Protein AF-A0AAE5H041-F1 (afdb_monomer)
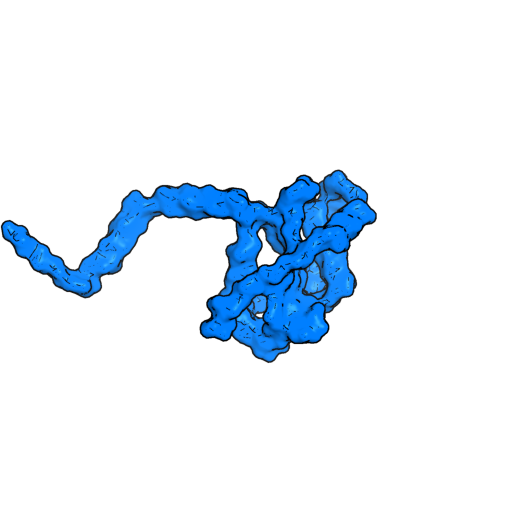
Radius of gyration: 20.75 Å; Cα contacts (8 Å, |Δi|>4): 213; chains: 1; bounding box: 54×37×62 Å

Sequence (161 aa):
MEQTINKTSNMEEYRRAYYSCNKITMLENAQRWREANSGKYIYFIVNEDGASIYTGSYLDRPIVERISFHLHGHSNLHMDAMELQEKYQMSTVLFKNFKEYGLNKQDIHFLENYYKTEFVNVLGNNKVRFNEDELSMTKEELIQLAESVPYEEFDIDKYLA

pLDDT: mean 91.03, std 11.74, range [36.12, 98.44]

Foldseek 3Di:
DDDDDDPPVVPVVVVVVVCVVCVVVVVVVVVVVFQVQFFKKWKFQAAPVRAGQDIDIDGSGHPCVVVCCQQCLVDPVNDHVVRCCVPPRGDFMKMFTCRVVPWDPQLSLLLSLVVCVVRVHNPDSDRDDHDQVPGPDDSVVSVVVSVPTDMDTDPCVVSVD

Structure (mmCIF, N/CA/C/O backbone):
data_AF-A0AAE5H041-F1
#
_entry.id   AF-A0AAE5H041-F1
#
loop_
_atom_site.group_PDB
_atom_site.id
_atom_site.type_symbol
_atom_site.label_atom_id
_atom_site.label_alt_id
_atom_site.label_comp_id
_atom_site.label_asym_id
_atom_site.label_entity_id
_atom_site.label_seq_id
_atom_site.pdbx_PDB_ins_code
_atom_site.Cartn_x
_atom_site.Cartn_y
_atom_site.Cartn_z
_atom_site.occupancy
_atom_site.B_iso_or_equiv
_atom_site.auth_seq_id
_atom_site.auth_comp_id
_atom_site.auth_asym_id
_atom_site.auth_atom_id
_atom_site.pdbx_PDB_model_num
ATOM 1 N N . MET A 1 1 ? 34.558 -1.280 -46.783 1.00 36.12 1 MET A N 1
ATOM 2 C CA . MET A 1 1 ? 35.441 -1.747 -45.697 1.00 36.12 1 MET A CA 1
ATOM 3 C C . MET A 1 1 ? 34.535 -2.064 -44.521 1.00 36.12 1 MET A C 1
ATOM 5 O O . MET A 1 1 ? 34.143 -1.162 -43.794 1.00 36.12 1 MET A O 1
ATOM 9 N N . GLU A 1 2 ? 34.063 -3.307 -44.452 1.00 45.09 2 GLU A N 1
ATOM 10 C CA . GLU A 1 2 ? 33.213 -3.779 -43.358 1.00 45.09 2 GLU A CA 1
ATOM 11 C C . GLU A 1 2 ? 34.073 -3.875 -42.100 1.00 45.09 2 GLU A C 1
ATOM 13 O O . GLU A 1 2 ? 35.075 -4.589 -42.076 1.00 45.09 2 GLU A O 1
ATOM 18 N N . GLN A 1 3 ? 33.733 -3.091 -41.080 1.00 44.72 3 GLN A N 1
ATOM 19 C CA . GLN A 1 3 ? 34.384 -3.192 -39.784 1.00 44.72 3 GLN A CA 1
ATOM 20 C C . GLN A 1 3 ? 33.731 -4.330 -39.005 1.00 44.72 3 GLN A C 1
ATOM 22 O O . GLN A 1 3 ? 32.585 -4.240 -38.569 1.00 44.72 3 GLN A O 1
ATOM 27 N N . THR A 1 4 ? 34.483 -5.413 -38.848 1.00 49.53 4 THR A N 1
ATOM 28 C CA . THR A 1 4 ? 34.162 -6.534 -37.971 1.00 49.53 4 THR A CA 1
ATOM 29 C C . THR A 1 4 ? 34.151 -6.037 -36.526 1.00 49.53 4 THR A C 1
ATOM 31 O O . THR A 1 4 ? 35.207 -5.812 -35.934 1.00 49.53 4 THR A O 1
ATOM 34 N N . ILE A 1 5 ? 32.964 -5.826 -35.952 1.00 52.88 5 ILE A N 1
ATOM 35 C CA . ILE A 1 5 ? 32.850 -5.369 -34.565 1.00 52.88 5 ILE A CA 1
ATOM 36 C C . ILE A 1 5 ? 33.103 -6.546 -33.617 1.00 52.88 5 ILE A C 1
ATOM 38 O O . ILE A 1 5 ? 32.379 -7.546 -33.618 1.00 52.88 5 ILE A O 1
ATOM 42 N N . ASN A 1 6 ? 34.147 -6.399 -32.802 1.00 49.12 6 ASN A N 1
ATOM 43 C CA . ASN A 1 6 ? 34.550 -7.324 -31.749 1.00 49.12 6 ASN A CA 1
ATOM 44 C C . ASN A 1 6 ? 33.411 -7.493 -30.722 1.00 49.12 6 ASN A C 1
ATOM 46 O O . ASN A 1 6 ? 32.887 -6.524 -30.174 1.00 49.12 6 ASN A O 1
ATOM 50 N N . LYS A 1 7 ? 32.982 -8.738 -30.495 1.00 49.56 7 LYS A N 1
ATOM 51 C CA . LYS A 1 7 ? 31.636 -9.075 -29.991 1.00 49.56 7 LYS A CA 1
ATOM 52 C C . LYS A 1 7 ? 31.410 -8.946 -28.478 1.00 49.56 7 LYS A C 1
ATOM 54 O O . LYS A 1 7 ? 30.328 -9.284 -28.013 1.00 49.56 7 LYS A O 1
ATOM 59 N N . THR A 1 8 ? 32.373 -8.450 -27.708 1.00 52.22 8 THR A N 1
ATOM 60 C CA . THR A 1 8 ? 32.258 -8.350 -26.239 1.00 52.22 8 THR A CA 1
ATOM 61 C C . THR A 1 8 ? 32.261 -6.918 -25.701 1.00 52.22 8 THR A C 1
ATOM 63 O O . THR A 1 8 ? 31.676 -6.693 -24.649 1.00 52.22 8 THR A O 1
ATOM 66 N N . SER A 1 9 ? 32.784 -5.930 -26.436 1.00 54.97 9 SER A N 1
ATOM 67 C CA . SER A 1 9 ? 32.707 -4.501 -26.066 1.00 54.97 9 SER A CA 1
ATOM 68 C C . SER A 1 9 ? 31.462 -3.780 -26.612 1.00 54.97 9 SER A C 1
ATOM 70 O O . SER A 1 9 ? 31.148 -2.676 -26.187 1.00 54.97 9 SER A O 1
ATOM 72 N N . ASN A 1 10 ? 30.712 -4.408 -27.523 1.00 67.75 10 ASN A N 1
ATOM 73 C CA . ASN A 1 10 ? 29.640 -3.749 -28.280 1.00 67.75 10 ASN A CA 1
ATOM 74 C C . ASN A 1 10 ? 28.271 -3.738 -27.565 1.00 67.75 10 ASN A C 1
ATOM 76 O O . ASN A 1 10 ? 27.440 -2.876 -27.822 1.00 67.75 10 ASN A O 1
ATOM 80 N N . MET A 1 11 ? 28.001 -4.670 -26.643 1.00 74.19 11 MET A N 1
ATOM 81 C CA . MET A 1 11 ? 26.668 -4.765 -26.020 1.00 74.19 11 MET A CA 1
ATOM 82 C C . MET A 1 11 ? 26.428 -3.717 -24.933 1.00 74.19 11 MET A C 1
ATOM 84 O O . MET A 1 11 ? 25.318 -3.201 -24.822 1.00 74.19 11 MET A O 1
ATOM 88 N N . GLU A 1 12 ? 27.436 -3.386 -24.127 1.00 78.44 12 GLU A N 1
ATOM 89 C CA . GLU A 1 12 ? 27.298 -2.336 -23.113 1.00 78.44 12 GLU A CA 1
ATOM 90 C C . GLU A 1 12 ? 27.213 -0.946 -23.742 1.00 78.44 12 GLU A C 1
ATOM 92 O O . GLU A 1 12 ? 26.359 -0.152 -23.349 1.00 78.44 12 GLU A O 1
ATOM 97 N N . GLU A 1 13 ? 28.041 -0.666 -24.752 1.00 81.62 13 GLU A N 1
ATOM 98 C CA . GLU A 1 13 ? 27.987 0.581 -25.519 1.00 81.62 13 GLU A CA 1
ATOM 99 C C . GLU A 1 13 ? 26.650 0.724 -26.247 1.00 81.62 13 GLU A C 1
ATOM 101 O O . GLU A 1 13 ? 25.998 1.762 -26.127 1.00 81.62 13 GLU A O 1
ATOM 106 N N . TYR A 1 14 ? 26.177 -0.345 -26.896 1.00 80.50 14 TYR A N 1
ATOM 107 C CA . TYR A 1 14 ? 24.848 -0.387 -27.497 1.00 80.50 14 TYR A CA 1
ATOM 108 C C . TYR A 1 14 ? 23.744 -0.122 -26.466 1.00 80.50 14 TYR A C 1
ATOM 110 O O . TYR A 1 14 ? 22.884 0.721 -26.704 1.00 80.50 14 TYR A O 1
ATOM 118 N N . ARG A 1 15 ? 23.772 -0.778 -25.295 1.00 84.12 15 ARG A N 1
ATOM 119 C CA . ARG A 1 15 ? 22.785 -0.554 -24.221 1.00 84.12 15 ARG A CA 1
ATOM 120 C C . ARG A 1 15 ? 22.808 0.888 -23.716 1.00 84.12 15 ARG A C 1
ATOM 122 O O . ARG A 1 15 ? 21.747 1.479 -23.530 1.00 84.12 15 ARG A O 1
ATOM 129 N N . ARG A 1 16 ? 23.995 1.469 -23.513 1.00 84.56 16 ARG A N 1
ATOM 130 C CA . ARG A 1 16 ? 24.157 2.866 -23.072 1.00 84.56 16 ARG A CA 1
ATOM 131 C C . ARG A 1 16 ? 23.654 3.856 -24.118 1.00 84.56 16 ARG A C 1
ATOM 133 O O . ARG A 1 16 ? 22.952 4.802 -23.755 1.00 84.56 16 ARG A O 1
ATOM 140 N N . ALA A 1 17 ? 23.975 3.636 -25.391 1.00 86.31 17 ALA A N 1
ATOM 141 C CA . ALA A 1 17 ? 23.501 4.457 -26.500 1.00 86.31 17 ALA A CA 1
ATOM 142 C C . ALA A 1 17 ? 21.980 4.339 -26.653 1.00 86.31 17 ALA A C 1
ATOM 144 O O . ALA A 1 17 ? 21.283 5.350 -26.679 1.00 86.31 17 ALA A O 1
ATOM 145 N N . TYR A 1 18 ? 21.453 3.113 -26.636 1.00 86.38 18 TYR A N 1
ATOM 146 C CA . TYR A 1 18 ? 20.020 2.838 -26.679 1.00 86.38 18 TYR A CA 1
ATOM 147 C C . TYR A 1 18 ? 19.281 3.534 -25.535 1.00 86.38 18 TYR A C 1
ATOM 149 O O . TYR A 1 18 ? 18.305 4.241 -25.781 1.00 86.38 18 TYR A O 1
ATOM 157 N N . TYR A 1 19 ? 1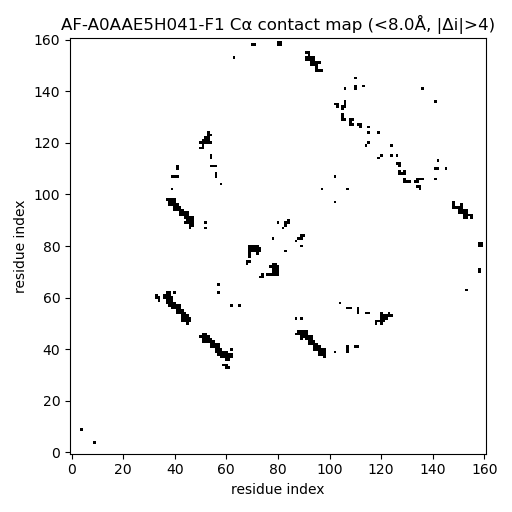9.759 3.396 -24.294 1.00 86.19 19 TYR A N 1
ATOM 158 C CA . TYR A 1 19 ? 19.149 4.065 -23.147 1.00 86.19 19 TYR A CA 1
ATOM 159 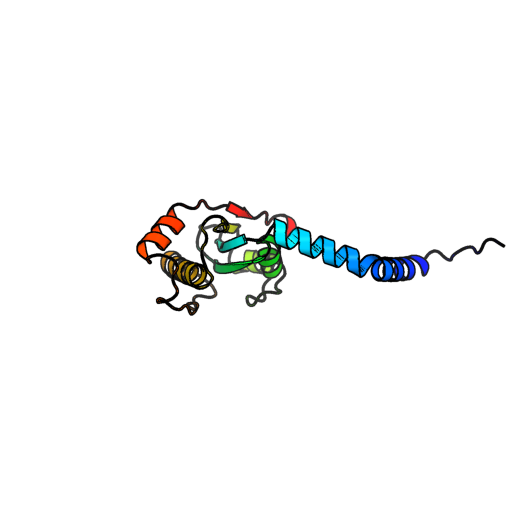C C . TYR A 1 19 ? 19.204 5.586 -23.296 1.00 86.19 19 TYR A C 1
ATOM 161 O O . TYR A 1 19 ? 18.195 6.251 -23.104 1.00 86.19 19 TYR A O 1
ATOM 169 N N . SER A 1 20 ? 20.347 6.145 -23.698 1.00 87.00 20 SER A N 1
ATOM 170 C CA . SER A 1 20 ? 20.499 7.592 -23.896 1.00 87.0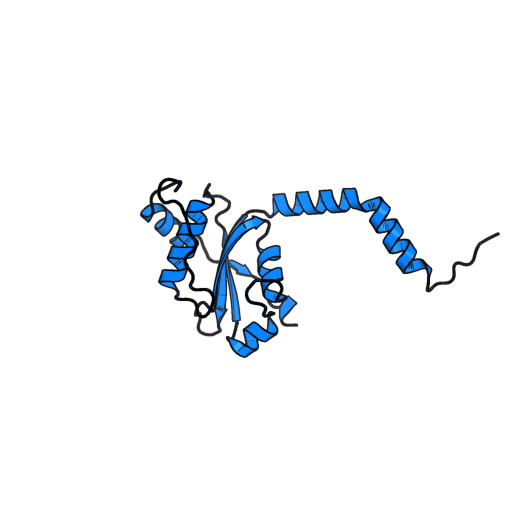0 20 SER A CA 1
ATOM 171 C C . SER A 1 20 ? 19.533 8.140 -24.949 1.00 87.00 20 SER A C 1
ATOM 173 O O . SER A 1 20 ? 18.905 9.171 -24.715 1.00 87.00 20 SER A O 1
ATOM 175 N N . CYS A 1 21 ? 19.358 7.433 -26.069 1.00 90.38 21 CYS A N 1
ATOM 176 C CA . CYS A 1 21 ? 18.456 7.837 -27.148 1.00 90.38 21 CYS A CA 1
ATOM 177 C C . CYS A 1 21 ? 16.970 7.671 -26.800 1.00 90.38 21 CYS A C 1
ATOM 179 O O . CYS A 1 21 ? 16.147 8.418 -27.318 1.00 90.38 21 CYS A O 1
ATOM 181 N N . ASN A 1 22 ? 16.617 6.722 -25.926 1.00 90.88 22 ASN A N 1
ATOM 182 C CA . ASN A 1 22 ? 15.220 6.389 -25.612 1.00 90.88 22 ASN A CA 1
ATOM 183 C C . ASN A 1 22 ? 14.775 6.829 -24.209 1.00 90.88 22 ASN A C 1
ATOM 185 O O . ASN A 1 22 ? 13.618 6.626 -23.841 1.00 90.88 22 ASN A O 1
ATOM 189 N N . LYS A 1 23 ? 15.663 7.445 -23.416 1.00 92.06 23 LYS A N 1
ATOM 190 C CA . LYS A 1 23 ? 15.425 7.796 -22.007 1.00 92.06 23 LYS A CA 1
ATOM 191 C C . LYS A 1 23 ? 14.116 8.554 -21.797 1.00 92.06 23 LYS A C 1
ATOM 193 O O . LYS A 1 23 ? 13.370 8.221 -20.883 1.00 92.06 23 LYS A O 1
ATOM 198 N N . ILE A 1 24 ? 13.837 9.562 -22.625 1.00 93.69 24 ILE A N 1
ATOM 199 C CA . ILE A 1 24 ? 12.630 10.396 -22.502 1.00 93.69 24 ILE A CA 1
ATOM 200 C C . ILE A 1 24 ? 11.377 9.538 -22.688 1.00 93.69 24 ILE A C 1
ATOM 202 O O . ILE A 1 24 ? 10.538 9.487 -21.796 1.00 93.69 24 ILE A O 1
ATOM 206 N N . THR A 1 25 ? 11.300 8.780 -23.782 1.00 93.06 25 THR A N 1
ATOM 207 C CA . THR A 1 25 ? 10.173 7.882 -24.063 1.00 93.06 25 THR A CA 1
ATOM 208 C C . THR A 1 25 ? 9.993 6.824 -22.974 1.00 93.06 25 THR A C 1
ATOM 210 O O . THR A 1 25 ? 8.869 6.522 -22.581 1.00 93.06 25 THR A O 1
ATOM 213 N N . MET A 1 26 ? 11.086 6.277 -22.434 1.00 91.69 26 MET A N 1
ATOM 214 C CA . MET A 1 26 ? 11.023 5.337 -21.311 1.00 91.69 26 MET A CA 1
ATOM 215 C C . MET A 1 26 ? 10.431 5.988 -20.054 1.00 91.69 26 MET A C 1
ATOM 217 O O . MET A 1 26 ? 9.594 5.378 -19.390 1.00 91.69 26 MET A O 1
ATOM 221 N N . LEU A 1 27 ? 10.829 7.224 -19.738 1.00 93.50 27 LEU A N 1
ATOM 222 C CA . LEU A 1 27 ? 10.291 7.974 -18.601 1.00 93.50 27 LEU A CA 1
ATOM 223 C C . LEU A 1 27 ? 8.809 8.320 -18.788 1.00 93.50 27 LEU A C 1
ATOM 225 O O . LEU A 1 27 ? 8.034 8.171 -17.845 1.00 93.50 27 LEU A O 1
ATOM 229 N N . GLU A 1 28 ? 8.404 8.730 -19.990 1.00 95.19 28 GLU A N 1
ATOM 230 C CA . GLU A 1 28 ? 7.004 9.011 -20.330 1.00 95.19 28 GLU A CA 1
ATOM 231 C C . GLU A 1 28 ? 6.134 7.758 -20.224 1.00 95.19 28 GLU A C 1
ATOM 233 O O . GLU A 1 28 ? 5.062 7.793 -19.621 1.00 95.19 28 GLU A O 1
ATOM 238 N N . ASN A 1 29 ? 6.608 6.626 -20.748 1.00 93.62 29 ASN A N 1
ATOM 239 C CA . ASN A 1 29 ? 5.901 5.352 -20.641 1.00 93.62 29 ASN A CA 1
ATOM 240 C C . ASN A 1 29 ? 5.779 4.898 -19.184 1.00 93.62 29 ASN A C 1
ATOM 242 O O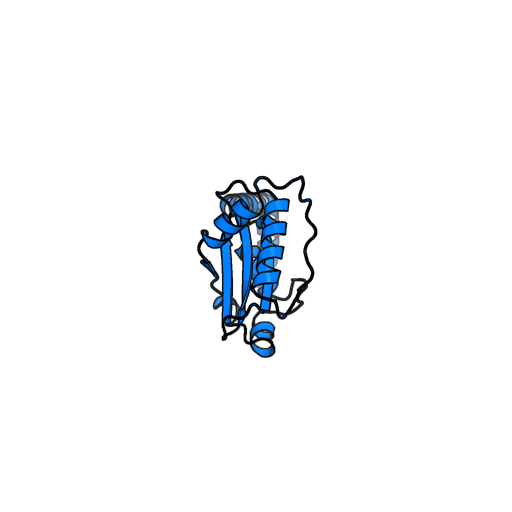 . ASN A 1 29 ? 4.700 4.483 -18.762 1.00 93.62 29 ASN A O 1
ATOM 246 N N . ALA A 1 30 ? 6.852 5.028 -18.398 1.00 91.50 30 ALA A N 1
ATOM 247 C CA . ALA A 1 30 ? 6.814 4.738 -16.969 1.00 91.50 30 ALA A CA 1
ATOM 248 C C . ALA A 1 30 ? 5.812 5.643 -16.237 1.00 91.50 30 ALA A C 1
ATOM 250 O O . ALA A 1 30 ? 5.087 5.183 -15.358 1.00 91.50 30 ALA A O 1
ATOM 251 N N . GLN A 1 31 ? 5.736 6.923 -16.610 1.00 93.81 31 GLN A N 1
ATOM 252 C CA . GLN A 1 31 ? 4.781 7.856 -16.026 1.00 93.81 31 GLN A CA 1
ATOM 253 C C . GLN A 1 31 ? 3.333 7.484 -16.364 1.00 93.81 31 GLN A C 1
ATOM 255 O O . GLN A 1 31 ? 2.528 7.351 -15.446 1.00 93.81 31 GLN A O 1
ATOM 260 N N . ARG A 1 32 ? 3.024 7.218 -17.639 1.00 95.12 32 ARG A N 1
ATOM 261 C CA . ARG A 1 32 ? 1.689 6.772 -18.075 1.00 95.12 32 ARG A CA 1
ATOM 262 C C . ARG A 1 32 ? 1.256 5.492 -17.372 1.00 95.12 32 ARG A C 1
ATOM 264 O O . ARG A 1 32 ? 0.117 5.380 -16.932 1.00 95.12 32 ARG A O 1
ATOM 271 N N . TRP A 1 33 ? 2.173 4.534 -17.242 1.00 94.62 33 TRP A N 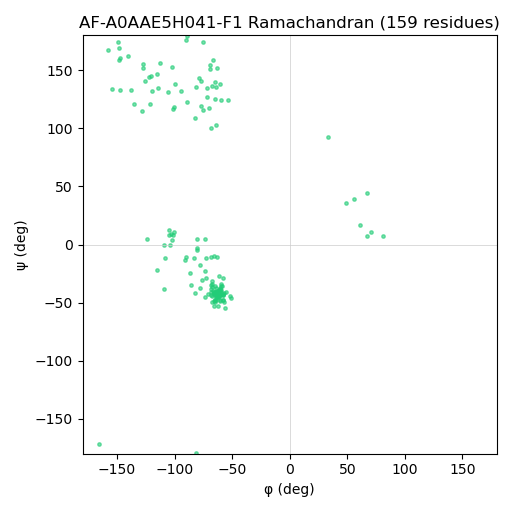1
ATOM 272 C CA . TRP A 1 33 ? 1.895 3.294 -16.529 1.00 94.62 33 TRP A CA 1
ATOM 273 C C . TRP A 1 33 ? 1.592 3.555 -15.048 1.00 94.62 33 TRP A C 1
ATOM 275 O O . TRP A 1 33 ? 0.606 3.029 -14.533 1.00 94.62 33 TRP A O 1
ATOM 285 N N . ARG A 1 34 ? 2.366 4.414 -14.370 1.00 92.75 34 ARG A N 1
ATOM 286 C CA . ARG A 1 34 ? 2.095 4.781 -12.970 1.00 92.75 34 ARG A CA 1
ATOM 287 C C . ARG A 1 34 ? 0.766 5.498 -12.792 1.00 92.75 34 ARG A C 1
ATOM 289 O O . ARG A 1 34 ? 0.074 5.216 -11.825 1.00 92.75 34 ARG A O 1
ATOM 296 N N . GLU A 1 35 ? 0.404 6.399 -13.698 1.00 92.06 35 GLU A N 1
ATOM 297 C CA . GLU A 1 35 ? -0.876 7.113 -13.653 1.00 92.06 35 GLU A CA 1
ATOM 298 C C . GLU A 1 35 ? -2.051 6.146 -13.829 1.00 92.06 35 GLU A C 1
ATOM 300 O O . GLU A 1 35 ? -2.972 6.139 -13.009 1.00 92.06 35 GLU A O 1
ATOM 305 N N . ALA A 1 36 ? -1.973 5.261 -14.828 1.00 92.62 36 ALA A N 1
ATOM 306 C CA . ALA A 1 36 ? -2.999 4.256 -15.094 1.00 92.62 36 ALA A CA 1
ATOM 307 C C . ALA A 1 36 ? -3.199 3.287 -13.914 1.00 92.62 36 ALA A C 1
ATOM 309 O O . ALA A 1 36 ? -4.332 2.928 -13.594 1.00 92.62 36 ALA A O 1
ATOM 310 N N . ASN A 1 37 ? -2.113 2.920 -13.226 1.00 92.69 37 ASN A N 1
ATOM 311 C CA . ASN A 1 37 ? -2.118 1.951 -12.125 1.00 92.69 37 ASN A CA 1
ATOM 312 C C . ASN A 1 37 ? -2.067 2.603 -10.731 1.00 92.69 37 ASN A C 1
ATOM 314 O O . ASN A 1 37 ? -1.909 1.915 -9.723 1.00 92.69 37 ASN A O 1
ATOM 318 N N . SER A 1 38 ? -2.185 3.930 -10.653 1.00 93.50 38 SER A N 1
ATOM 319 C CA . SER A 1 38 ? -2.221 4.656 -9.382 1.00 93.50 38 SER A CA 1
ATOM 320 C C . SER A 1 38 ? -3.443 4.247 -8.566 1.00 93.50 38 SER A C 1
ATOM 322 O O . SER A 1 38 ? -4.474 3.864 -9.123 1.00 93.50 38 SER A O 1
ATOM 324 N N . GLY A 1 39 ? -3.336 4.339 -7.246 1.00 94.88 39 GLY A N 1
ATOM 325 C CA . GLY A 1 39 ? -4.454 4.094 -6.349 1.00 94.88 39 GLY A CA 1
ATOM 326 C C . GLY A 1 39 ? -4.168 4.590 -4.942 1.00 94.88 39 GLY A C 1
ATOM 327 O O . GLY A 1 39 ? -3.173 5.278 -4.697 1.00 94.88 39 GLY A O 1
ATOM 328 N N . LYS A 1 40 ? -5.072 4.247 -4.030 1.00 97.56 40 LYS A N 1
ATOM 329 C CA . LYS A 1 40 ? -4.980 4.564 -2.606 1.00 97.56 40 LYS A CA 1
ATOM 330 C C . LYS A 1 40 ? -5.177 3.264 -1.860 1.00 97.56 40 LYS A C 1
ATOM 332 O O . LYS A 1 40 ? -6.239 2.665 -1.965 1.00 97.56 40 LYS A O 1
ATOM 337 N N . TYR A 1 41 ? -4.151 2.810 -1.166 1.00 98.12 41 TYR A N 1
ATOM 338 C CA . TYR A 1 41 ? -4.106 1.456 -0.645 1.00 98.12 41 TYR A CA 1
ATOM 339 C C . TYR A 1 41 ? -3.852 1.466 0.852 1.00 98.12 41 TYR A C 1
ATOM 341 O O . TYR A 1 41 ? -3.011 2.231 1.327 1.00 98.12 41 TYR A O 1
ATOM 349 N N . ILE A 1 42 ? -4.527 0.564 1.560 1.00 98.19 42 ILE A N 1
ATOM 350 C CA . ILE A 1 42 ? -4.034 0.019 2.826 1.00 98.19 42 ILE A CA 1
ATOM 351 C C . ILE A 1 42 ? -3.561 -1.399 2.531 1.00 98.19 42 ILE A C 1
ATOM 353 O O . ILE A 1 42 ? -4.283 -2.149 1.879 1.00 98.19 42 ILE A O 1
ATOM 357 N N . TYR A 1 43 ? -2.359 -1.755 2.968 1.00 97.81 43 TYR A N 1
ATOM 358 C CA . TYR A 1 43 ? -1.779 -3.078 2.760 1.00 97.81 43 TYR A CA 1
ATOM 359 C C . TYR A 1 43 ? -1.294 -3.687 4.070 1.00 97.81 43 TYR A C 1
ATOM 361 O O . TYR A 1 43 ? -0.960 -2.977 5.022 1.00 97.81 43 TYR A O 1
ATOM 369 N N . PHE A 1 44 ? -1.244 -5.012 4.068 1.00 97.62 44 PHE A N 1
ATOM 370 C CA . PHE A 1 44 ? -1.014 -5.871 5.214 1.00 97.62 44 PHE A CA 1
ATOM 371 C C . PHE A 1 44 ? -0.016 -6.948 4.806 1.00 97.62 44 PHE A C 1
ATOM 373 O O . PHE A 1 44 ? -0.272 -7.703 3.874 1.00 97.62 44 PHE A O 1
ATOM 380 N N . ILE A 1 45 ? 1.115 -7.024 5.497 1.00 97.06 45 ILE A N 1
ATOM 381 C CA . ILE A 1 45 ? 2.002 -8.188 5.438 1.00 97.06 45 ILE A CA 1
ATOM 382 C C . ILE A 1 45 ? 1.515 -9.138 6.526 1.00 97.06 45 ILE A C 1
ATOM 384 O O . ILE A 1 45 ? 1.430 -8.721 7.681 1.00 97.06 45 ILE A O 1
ATOM 388 N N . VAL A 1 46 ? 1.162 -10.368 6.166 1.00 96.94 46 VAL A N 1
ATOM 389 C CA . VAL A 1 46 ? 0.432 -11.297 7.040 1.00 96.94 46 VAL A CA 1
ATOM 390 C C . VAL A 1 46 ? 1.236 -12.583 7.216 1.00 96.94 46 VAL A C 1
ATOM 392 O O . VAL A 1 46 ? 1.931 -13.007 6.291 1.00 96.94 46 VAL A O 1
ATOM 395 N N . ASN A 1 47 ? 1.182 -13.177 8.409 1.00 95.88 47 ASN A N 1
ATOM 396 C CA . ASN A 1 47 ? 1.818 -14.464 8.684 1.00 95.88 47 ASN A CA 1
ATOM 397 C C . ASN A 1 47 ? 0.885 -15.662 8.403 1.00 95.88 47 ASN A C 1
ATOM 399 O O . ASN A 1 47 ? -0.281 -15.494 8.045 1.00 95.88 47 ASN A O 1
ATOM 403 N N . GLU A 1 48 ? 1.388 -16.888 8.543 1.00 92.75 48 GLU A N 1
ATOM 404 C CA . GLU A 1 48 ? 0.614 -18.128 8.331 1.00 92.75 48 GLU A CA 1
ATOM 405 C C . GLU A 1 48 ? -0.633 -18.247 9.228 1.00 92.75 48 GLU A C 1
ATOM 407 O O . GLU A 1 48 ? -1.640 -18.813 8.804 1.00 92.75 48 GLU A O 1
ATOM 412 N N . ASP A 1 49 ? -0.610 -17.649 10.422 1.00 91.69 49 ASP A N 1
ATOM 413 C CA . ASP A 1 49 ? -1.742 -17.633 11.361 1.00 91.69 49 ASP A CA 1
ATOM 414 C C . ASP A 1 49 ? -2.806 -16.570 11.022 1.00 91.69 49 ASP A C 1
ATOM 416 O O . ASP A 1 49 ? -3.819 -16.449 11.715 1.00 91.69 49 ASP A O 1
ATOM 420 N N . GLY A 1 50 ? -2.581 -15.757 9.984 1.00 89.12 50 GLY A N 1
ATOM 421 C CA . GLY A 1 50 ? -3.457 -14.643 9.617 1.00 89.12 50 GLY A CA 1
ATOM 422 C C . GLY A 1 50 ? -3.240 -13.368 10.442 1.00 89.12 50 GLY A C 1
ATOM 423 O O . GLY A 1 50 ? -3.998 -12.408 10.297 1.00 89.12 50 GLY A O 1
ATOM 424 N N . ALA A 1 51 ? -2.214 -13.320 11.295 1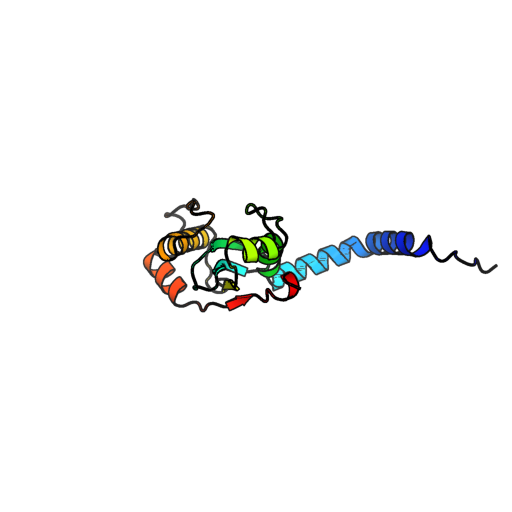.00 91.75 51 ALA A N 1
ATOM 425 C CA . ALA A 1 51 ? -1.855 -12.136 12.066 1.00 91.75 51 ALA A CA 1
ATOM 426 C C . ALA A 1 51 ? -1.090 -11.114 11.211 1.00 91.75 51 ALA A C 1
ATOM 428 O O . ALA A 1 51 ? -0.251 -11.456 10.372 1.00 91.75 51 ALA A O 1
ATOM 429 N N . SER A 1 52 ? -1.347 -9.828 11.458 1.00 94.12 52 SER A N 1
ATOM 430 C CA . SER A 1 52 ? -0.669 -8.742 10.753 1.00 94.12 52 SER A CA 1
ATOM 431 C C . SER A 1 52 ? 0.764 -8.568 11.266 1.00 94.12 52 SER A C 1
ATOM 433 O O . SER A 1 52 ? 1.007 -8.174 12.407 1.00 94.12 52 SER A O 1
ATOM 435 N N . ILE A 1 53 ? 1.746 -8.807 10.402 1.00 95.75 53 ILE A 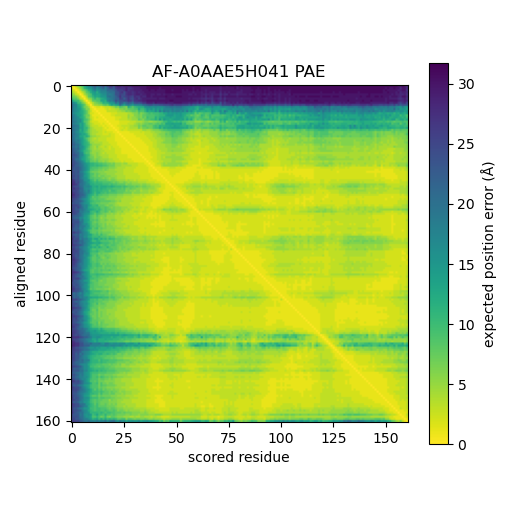N 1
ATOM 436 C CA . ILE A 1 53 ? 3.150 -8.473 10.655 1.00 95.75 53 ILE A CA 1
ATOM 437 C C . ILE A 1 53 ? 3.332 -6.960 10.547 1.00 95.75 53 ILE A C 1
ATOM 439 O O . ILE A 1 53 ? 3.987 -6.352 11.391 1.00 95.75 53 ILE A O 1
ATOM 443 N N . TYR A 1 54 ? 2.756 -6.342 9.516 1.00 96.00 54 TYR A N 1
ATOM 444 C CA . TYR A 1 54 ? 2.900 -4.915 9.245 1.00 96.00 54 TYR A CA 1
ATOM 445 C C . TYR A 1 54 ? 1.703 -4.383 8.462 1.00 96.00 54 TYR A C 1
ATOM 447 O O . TYR A 1 54 ? 1.336 -4.944 7.434 1.00 96.00 54 TYR A O 1
ATOM 455 N N . THR A 1 55 ? 1.171 -3.242 8.898 1.00 96.94 55 THR A N 1
ATOM 456 C CA . THR A 1 55 ? 0.158 -2.474 8.163 1.00 96.94 55 THR A CA 1
ATOM 457 C C . THR A 1 55 ? 0.734 -1.133 7.733 1.00 96.94 55 THR A C 1
ATOM 459 O O . THR A 1 55 ? 1.342 -0.425 8.545 1.00 96.94 55 THR A O 1
ATOM 462 N N . GLY A 1 56 ? 0.489 -0.750 6.483 1.00 96.06 56 GLY A N 1
ATOM 463 C CA . GLY A 1 56 ? 0.842 0.570 5.975 1.00 96.06 56 GLY A CA 1
ATOM 464 C C . GLY A 1 56 ? -0.124 1.071 4.909 1.00 96.06 56 GLY A C 1
ATOM 465 O O . GLY A 1 56 ? -0.952 0.325 4.389 1.00 96.06 56 GLY A O 1
ATOM 466 N N . SER A 1 57 ? 0.009 2.350 4.564 1.00 96.56 57 SER A N 1
ATOM 467 C CA . SER A 1 57 ? -0.718 2.970 3.457 1.00 96.56 57 SER A CA 1
ATOM 468 C C . SER A 1 57 ? 0.192 3.382 2.298 1.00 96.56 57 SER A C 1
ATOM 470 O O . SER A 1 57 ? 1.407 3.564 2.455 1.00 96.56 57 SER A O 1
ATOM 472 N N . TYR A 1 58 ? -0.384 3.493 1.099 1.00 95.81 58 TYR A N 1
ATOM 473 C CA . TYR A 1 58 ? 0.315 3.969 -0.094 1.00 95.81 58 TYR A CA 1
ATOM 474 C C . TYR A 1 58 ? -0.629 4.723 -1.029 1.00 95.81 58 TYR A C 1
ATOM 476 O O . TYR A 1 58 ? -1.733 4.257 -1.302 1.00 95.81 58 TYR A O 1
ATOM 484 N N . LEU A 1 59 ? -0.203 5.891 -1.512 1.00 94.81 59 LEU A N 1
ATOM 485 C CA . LEU A 1 59 ? -1.035 6.803 -2.297 1.00 94.81 59 LEU A CA 1
ATOM 486 C C . LEU A 1 59 ? -0.355 7.178 -3.616 1.00 94.81 59 LEU A C 1
ATOM 488 O O . LEU A 1 59 ? 0.873 7.228 -3.704 1.00 94.81 59 LEU A O 1
ATOM 492 N N . ASP A 1 60 ? -1.180 7.477 -4.620 1.00 89.81 60 ASP A N 1
ATOM 493 C CA . ASP A 1 60 ? -0.820 8.121 -5.892 1.00 89.81 60 ASP A CA 1
ATOM 494 C C . ASP A 1 60 ? 0.196 7.348 -6.751 1.00 89.81 60 ASP A C 1
ATOM 496 O O . ASP A 1 60 ? 0.813 7.880 -7.679 1.00 89.81 60 ASP A O 1
ATOM 500 N N . ARG A 1 61 ? 0.376 6.061 -6.452 1.00 92.19 61 ARG A N 1
ATOM 501 C CA . ARG A 1 61 ? 1.338 5.165 -7.096 1.00 92.19 61 ARG A CA 1
ATOM 502 C C . ARG A 1 61 ? 0.801 3.730 -7.113 1.00 92.19 61 ARG A C 1
ATOM 504 O O . ARG A 1 61 ? -0.070 3.411 -6.305 1.00 92.19 61 ARG A O 1
ATOM 511 N N . PRO A 1 62 ? 1.297 2.857 -8.002 1.00 95.44 62 PRO A N 1
ATOM 512 C CA . PRO A 1 62 ? 0.860 1.464 -8.061 1.00 95.44 62 PRO A CA 1
ATOM 513 C C . PRO A 1 62 ? 1.274 0.659 -6.829 1.00 95.44 62 PRO A C 1
ATOM 515 O O . PRO A 1 62 ? 2.426 0.726 -6.399 1.00 95.44 62 PRO A O 1
ATOM 518 N N . ILE A 1 63 ? 0.364 -0.163 -6.300 1.00 96.44 63 ILE A N 1
ATOM 519 C CA . ILE A 1 63 ? 0.625 -0.972 -5.098 1.00 96.44 63 ILE A CA 1
ATOM 520 C C . ILE A 1 63 ? 1.809 -1.931 -5.279 1.00 96.44 63 ILE A C 1
ATOM 522 O O . ILE A 1 63 ? 2.608 -2.120 -4.362 1.00 96.44 63 ILE A O 1
ATOM 526 N N . VAL A 1 64 ? 1.991 -2.446 -6.499 1.00 95.81 64 VAL A N 1
ATOM 527 C CA . VAL A 1 64 ? 3.114 -3.319 -6.853 1.00 95.81 64 VAL A CA 1
ATOM 528 C C . VAL A 1 64 ? 4.471 -2.660 -6.633 1.00 95.81 64 VAL A C 1
ATOM 530 O O . VAL A 1 64 ? 5.385 -3.345 -6.187 1.00 95.81 64 VAL A O 1
ATOM 533 N N . GLU A 1 65 ? 4.625 -1.350 -6.867 1.00 94.56 65 GLU A N 1
ATOM 534 C CA . GLU A 1 65 ? 5.892 -0.657 -6.589 1.00 94.56 65 GLU A CA 1
ATOM 535 C C . GLU A 1 65 ? 6.195 -0.693 -5.088 1.00 94.56 65 GLU A C 1
ATOM 537 O O . GLU A 1 65 ? 7.310 -1.022 -4.684 1.00 94.56 65 GLU A O 1
ATOM 542 N N . ARG A 1 66 ? 5.186 -0.415 -4.253 1.00 95.50 66 ARG A N 1
ATOM 543 C CA . ARG A 1 66 ? 5.354 -0.371 -2.799 1.00 95.50 66 ARG A CA 1
ATOM 544 C C . ARG A 1 66 ? 5.646 -1.732 -2.202 1.00 95.50 66 ARG A C 1
ATOM 546 O O . ARG A 1 66 ? 6.588 -1.840 -1.420 1.00 95.50 66 ARG A O 1
ATOM 553 N N . ILE A 1 67 ? 4.858 -2.745 -2.553 1.00 96.31 67 ILE A N 1
ATOM 554 C CA . ILE A 1 67 ? 5.057 -4.091 -2.014 1.00 96.31 67 ILE A CA 1
ATOM 555 C C . ILE A 1 67 ? 6.397 -4.647 -2.508 1.00 96.31 67 ILE A C 1
ATOM 557 O O . ILE A 1 67 ? 7.167 -5.144 -1.694 1.00 96.31 67 ILE A O 1
ATOM 561 N N . SER A 1 68 ? 6.769 -4.432 -3.780 1.00 95.69 68 SER A N 1
ATOM 562 C CA . SER A 1 68 ? 8.107 -4.809 -4.275 1.00 95.69 68 SER A CA 1
ATOM 563 C C . SER A 1 68 ? 9.231 -4.187 -3.451 1.00 95.69 68 SER A C 1
ATOM 565 O O . SER A 1 68 ? 10.223 -4.849 -3.171 1.00 95.69 68 SER A O 1
ATOM 567 N N . PHE A 1 69 ? 9.088 -2.918 -3.066 1.00 95.12 69 PHE A N 1
ATOM 568 C CA . PHE A 1 69 ? 10.088 -2.205 -2.276 1.00 95.12 69 PHE A CA 1
ATOM 569 C C . PHE A 1 69 ? 10.223 -2.766 -0.854 1.00 95.12 69 PHE A C 1
ATOM 571 O O . PHE A 1 69 ? 11.324 -2.790 -0.303 1.00 95.12 69 PHE A O 1
ATOM 578 N N . HIS A 1 70 ? 9.118 -3.238 -0.265 1.00 95.38 70 HIS A N 1
ATOM 579 C CA . HIS A 1 70 ? 9.148 -3.995 0.986 1.00 95.38 70 HIS A CA 1
ATOM 580 C C . HIS A 1 70 ? 9.856 -5.336 0.802 1.00 95.38 70 HIS A C 1
ATOM 582 O O . HIS A 1 70 ? 10.827 -5.588 1.502 1.00 95.38 70 HIS A O 1
ATOM 588 N N . LEU A 1 71 ? 9.435 -6.133 -0.180 1.00 96.00 71 LEU A N 1
ATOM 589 C CA . LEU A 1 71 ? 9.924 -7.496 -0.405 1.00 96.00 71 LEU A CA 1
ATOM 590 C C . LEU A 1 71 ? 11.387 -7.579 -0.883 1.00 96.00 71 LEU A C 1
ATOM 592 O O . LEU A 1 71 ? 11.958 -8.659 -0.872 1.00 96.00 71 LEU A O 1
ATOM 596 N N . HIS A 1 72 ? 12.015 -6.458 -1.253 1.00 95.75 72 HIS A N 1
ATOM 597 C CA . HIS A 1 72 ? 13.456 -6.359 -1.548 1.00 95.75 72 HIS A CA 1
ATOM 598 C C . HIS A 1 72 ? 14.277 -5.715 -0.411 1.00 95.75 72 HIS A C 1
ATOM 600 O O . HIS A 1 72 ? 15.428 -5.335 -0.616 1.00 95.75 72 HIS A O 1
ATOM 606 N N . GLY A 1 73 ? 13.689 -5.483 0.768 1.00 93.62 73 GLY A N 1
ATOM 607 C CA . GLY A 1 73 ? 14.405 -4.891 1.905 1.00 93.62 73 GLY A CA 1
ATOM 608 C C . GLY A 1 73 ? 14.758 -3.410 1.748 1.00 93.62 73 GLY A C 1
ATOM 609 O O . GLY A 1 73 ? 15.491 -2.850 2.563 1.00 93.62 73 GLY A O 1
ATOM 610 N N . HIS A 1 74 ? 14.215 -2.729 0.737 1.00 93.88 74 HIS A N 1
ATOM 611 C CA . HIS A 1 74 ? 14.461 -1.302 0.515 1.00 93.88 74 HIS A CA 1
ATOM 612 C C . HIS A 1 74 ? 13.558 -0.392 1.358 1.00 93.88 74 HIS A C 1
ATOM 614 O O . HIS A 1 74 ? 13.798 0.811 1.454 1.00 93.88 74 HIS A O 1
ATOM 620 N N . SER A 1 75 ? 12.526 -0.950 1.991 1.00 90.75 75 SER A N 1
ATOM 621 C CA . SER A 1 75 ? 11.668 -0.227 2.931 1.00 90.75 75 SER A CA 1
ATOM 622 C C . SER A 1 75 ? 12.332 0.014 4.294 1.00 90.75 75 SER A C 1
ATOM 624 O O . SER A 1 75 ? 13.375 -0.549 4.607 1.00 90.75 75 SER A O 1
ATOM 626 N N . ASN A 1 76 ? 11.655 0.773 5.162 1.00 87.38 76 ASN A N 1
ATOM 627 C CA . ASN A 1 76 ? 12.070 0.980 6.558 1.00 87.38 76 ASN A CA 1
ATOM 628 C C . ASN A 1 76 ? 12.074 -0.305 7.407 1.00 87.38 76 ASN A C 1
ATOM 630 O O . ASN A 1 76 ? 12.542 -0.271 8.541 1.00 87.38 76 ASN A O 1
ATOM 634 N N . LEU A 1 77 ? 11.514 -1.412 6.904 1.00 90.44 77 LEU A N 1
ATOM 635 C CA . LEU A 1 77 ? 11.620 -2.710 7.572 1.00 90.44 77 LEU A CA 1
ATOM 636 C C . LEU A 1 77 ? 13.025 -3.302 7.429 1.00 90.44 77 LEU A C 1
ATOM 638 O O . LEU A 1 77 ? 13.402 -4.118 8.259 1.00 90.44 77 LEU A O 1
ATOM 642 N N . HIS A 1 78 ? 13.786 -2.880 6.407 1.00 92.75 78 HIS A N 1
ATOM 643 C CA . HIS A 1 78 ? 15.137 -3.367 6.115 1.00 92.75 78 HIS A CA 1
ATOM 644 C C . HIS A 1 78 ? 15.244 -4.901 6.102 1.00 92.75 78 HIS A C 1
ATOM 646 O O . HIS A 1 78 ? 16.248 -5.449 6.543 1.00 92.75 78 HIS A O 1
ATOM 652 N N . MET A 1 79 ? 14.188 -5.566 5.625 1.00 94.50 79 MET A N 1
ATOM 653 C CA . MET A 1 79 ? 14.093 -7.017 5.483 1.00 94.50 79 MET A CA 1
ATOM 654 C C . MET A 1 79 ? 13.446 -7.354 4.148 1.00 94.50 79 MET A C 1
ATOM 656 O O . MET A 1 79 ? 12.438 -6.734 3.794 1.00 94.50 79 MET A O 1
ATOM 660 N N . ASP A 1 80 ? 14.037 -8.290 3.414 1.00 96.12 80 ASP A N 1
ATOM 661 C CA . ASP A 1 80 ? 13.460 -8.819 2.177 1.00 96.12 80 ASP A CA 1
ATOM 662 C C . ASP A 1 80 ? 12.393 -9.901 2.442 1.00 96.12 80 ASP A C 1
ATOM 664 O O . ASP A 1 80 ? 12.045 -10.197 3.588 1.00 96.12 80 ASP A O 1
ATOM 668 N N . ALA A 1 81 ? 11.813 -10.452 1.374 1.00 96.44 81 ALA A N 1
ATOM 669 C CA . ALA A 1 81 ? 10.756 -11.458 1.458 1.00 96.44 81 ALA A CA 1
ATOM 670 C C . ALA A 1 81 ? 11.192 -12.733 2.197 1.00 96.44 81 ALA A C 1
ATOM 672 O O . ALA A 1 81 ? 10.424 -13.249 3.009 1.00 96.44 81 ALA A O 1
ATOM 673 N N . MET A 1 82 ? 12.417 -13.206 1.950 1.00 96.44 82 MET A N 1
ATOM 674 C CA . MET A 1 82 ? 12.955 -14.415 2.577 1.00 96.44 82 MET A CA 1
ATOM 675 C C . MET A 1 82 ? 13.169 -14.184 4.071 1.00 96.44 82 MET A C 1
ATOM 677 O O . MET A 1 82 ? 12.738 -14.988 4.893 1.00 96.44 82 MET A O 1
ATOM 681 N N . GLU A 1 83 ? 13.738 -13.039 4.451 1.00 96.44 83 GLU A N 1
ATOM 682 C CA . GLU A 1 83 ? 13.909 -12.684 5.859 1.00 96.44 83 GLU A CA 1
ATOM 683 C C . GLU A 1 83 ? 12.574 -12.508 6.593 1.00 96.44 83 GLU A C 1
ATOM 685 O O . GLU A 1 83 ? 12.457 -12.882 7.764 1.00 96.44 83 GLU A O 1
ATOM 690 N N . LEU A 1 84 ? 11.563 -11.934 5.930 1.00 96.19 84 LEU A N 1
ATOM 691 C CA . LEU A 1 84 ? 10.211 -11.810 6.480 1.00 96.19 84 LEU A CA 1
ATOM 692 C C . LEU A 1 84 ? 9.560 -13.185 6.677 1.00 96.19 84 LEU A C 1
ATOM 694 O O . LEU A 1 84 ? 8.928 -13.413 7.711 1.00 96.19 84 LEU A O 1
ATOM 698 N N . GLN A 1 85 ? 9.738 -14.106 5.728 1.00 96.38 85 GLN A N 1
ATOM 699 C CA . GLN A 1 85 ? 9.249 -15.477 5.843 1.00 96.38 85 GLN A CA 1
ATOM 700 C C . GLN A 1 85 ? 9.950 -16.225 6.985 1.00 96.38 85 GLN A C 1
ATOM 702 O O . GLN A 1 85 ? 9.284 -16.779 7.854 1.00 96.38 85 GLN A O 1
ATOM 707 N N . GLU A 1 86 ? 11.279 -16.182 7.058 1.00 96.00 86 GLU A N 1
ATOM 708 C CA . GLU A 1 86 ? 12.048 -16.899 8.081 1.00 96.00 86 GLU A CA 1
ATOM 709 C C . GLU A 1 86 ? 11.795 -16.377 9.504 1.00 96.00 86 GLU A C 1
ATOM 711 O O . GLU A 1 86 ? 11.658 -17.164 10.442 1.00 96.00 86 GLU A O 1
ATOM 716 N N . LYS A 1 87 ? 11.740 -15.050 9.691 1.00 96.06 87 LYS A N 1
ATOM 717 C CA . LYS A 1 87 ? 11.634 -14.434 11.028 1.00 96.06 87 LYS A CA 1
ATOM 718 C C . LYS A 1 87 ? 10.198 -14.312 11.524 1.00 96.06 87 LYS A C 1
ATOM 720 O O . LYS A 1 87 ? 9.969 -14.395 12.729 1.00 96.06 87 LYS A O 1
ATOM 725 N N . TYR A 1 88 ? 9.257 -14.063 10.617 1.00 96.00 88 TYR A N 1
ATOM 726 C CA . TYR A 1 88 ? 7.875 -13.720 10.962 1.00 96.00 88 TYR A CA 1
ATOM 727 C C . TYR A 1 88 ? 6.841 -14.645 10.328 1.00 96.00 88 TYR A C 1
ATOM 729 O O . TYR A 1 88 ? 5.651 -14.390 10.497 1.00 96.00 88 TYR A O 1
ATOM 737 N N . GLN A 1 89 ? 7.270 -15.704 9.633 1.00 96.25 89 GLN A N 1
ATOM 738 C CA . GLN A 1 89 ? 6.379 -16.660 8.966 1.00 96.25 89 GLN A CA 1
ATOM 739 C C . GLN A 1 89 ? 5.429 -15.952 7.997 1.00 96.25 89 GLN A C 1
ATOM 741 O O . GLN A 1 89 ? 4.244 -16.269 7.937 1.00 96.25 89 GLN A O 1
ATOM 746 N N . MET A 1 90 ? 5.931 -14.934 7.284 1.00 96.56 90 MET A N 1
ATOM 747 C CA . MET A 1 90 ? 5.156 -14.237 6.259 1.00 96.56 90 MET A CA 1
ATOM 748 C C . MET A 1 90 ? 4.603 -15.247 5.249 1.00 96.56 90 MET A C 1
ATOM 750 O O . MET A 1 90 ? 5.366 -15.992 4.637 1.00 96.56 90 MET A O 1
ATOM 754 N N . SER A 1 91 ? 3.285 -15.223 5.065 1.00 95.62 91 SER A N 1
ATOM 755 C CA . SER A 1 91 ? 2.556 -16.128 4.177 1.00 95.62 91 SER A CA 1
ATOM 756 C C . SER A 1 91 ? 2.024 -15.418 2.939 1.00 95.62 91 SER A C 1
ATOM 758 O O . SER A 1 91 ? 2.038 -15.983 1.855 1.00 95.62 91 SER A O 1
ATOM 760 N N . THR A 1 92 ? 1.553 -14.179 3.089 1.00 96.75 92 THR A N 1
ATOM 761 C CA . THR A 1 92 ? 0.934 -13.417 2.003 1.00 96.75 92 THR A CA 1
ATOM 762 C C . THR A 1 92 ? 0.995 -11.915 2.277 1.00 96.75 92 THR A C 1
ATOM 764 O O . THR A 1 92 ? 1.300 -11.457 3.387 1.00 96.75 92 THR A O 1
ATOM 767 N N . VAL A 1 93 ? 0.693 -11.128 1.246 1.00 97.81 93 VAL A N 1
ATOM 768 C CA . VAL A 1 93 ? 0.444 -9.695 1.370 1.00 97.81 93 VAL A CA 1
ATOM 769 C C . VAL A 1 93 ? -0.956 -9.399 0.849 1.00 97.81 93 VAL A C 1
ATOM 771 O O . VAL A 1 93 ? -1.260 -9.631 -0.319 1.00 97.81 93 VAL A O 1
ATOM 774 N N . LEU A 1 94 ? -1.797 -8.842 1.715 1.00 98.00 94 LEU A N 1
ATOM 775 C CA . LEU A 1 94 ? -3.149 -8.410 1.375 1.00 98.00 94 LEU A CA 1
ATOM 776 C C . LEU A 1 94 ? -3.188 -6.896 1.203 1.00 98.00 94 LEU A C 1
ATOM 778 O O . LEU A 1 94 ? -2.425 -6.163 1.833 1.00 98.00 94 LEU A O 1
ATOM 782 N N . PHE A 1 95 ? -4.113 -6.390 0.398 1.00 98.25 95 PHE A N 1
ATOM 783 C CA . PHE A 1 95 ? -4.376 -4.959 0.316 1.00 98.25 95 PHE A CA 1
ATOM 784 C C . PHE A 1 95 ? -5.843 -4.659 0.026 1.00 98.25 95 PHE A C 1
ATOM 786 O O . PHE A 1 95 ? -6.592 -5.503 -0.449 1.00 98.25 95 PHE A O 1
ATOM 793 N N . LYS A 1 96 ? -6.255 -3.432 0.333 1.00 98.31 96 LYS A N 1
ATOM 794 C CA . LYS A 1 96 ? -7.558 -2.871 -0.024 1.00 98.31 96 LYS A CA 1
ATOM 795 C C . LYS A 1 96 ? -7.351 -1.643 -0.893 1.00 98.31 96 LYS A C 1
ATOM 797 O O . LYS A 1 96 ? -6.545 -0.778 -0.540 1.00 98.31 96 LYS A O 1
ATOM 802 N N . ASN A 1 97 ? -8.069 -1.563 -2.010 1.00 97.56 97 ASN A N 1
ATOM 803 C CA . ASN A 1 97 ? -7.972 -0.461 -2.960 1.00 97.56 97 ASN A CA 1
ATOM 804 C C . ASN A 1 97 ? -9.133 0.531 -2.800 1.00 97.56 97 ASN A C 1
ATOM 806 O O . ASN A 1 97 ? -10.293 0.219 -3.054 1.00 97.56 97 ASN A O 1
ATOM 810 N N . PHE A 1 98 ? -8.791 1.761 -2.433 1.00 97.62 98 PHE A N 1
ATOM 811 C CA . PHE A 1 98 ? -9.721 2.856 -2.181 1.00 97.62 98 PHE A CA 1
ATOM 812 C C . PHE A 1 98 ? -9.755 3.908 -3.303 1.00 97.62 98 PHE A C 1
ATOM 814 O O . PHE A 1 98 ? -10.285 5.004 -3.108 1.00 97.62 98 PHE A O 1
ATOM 821 N N . LYS A 1 99 ? -9.172 3.619 -4.475 1.00 95.19 99 LYS A N 1
ATOM 822 C CA . LYS A 1 99 ? -9.038 4.585 -5.581 1.00 95.19 99 LYS A CA 1
ATOM 823 C C . LYS A 1 99 ? -10.360 5.264 -5.958 1.00 95.19 99 LYS A C 1
ATOM 825 O O . LYS A 1 99 ? -10.385 6.483 -6.116 1.00 95.19 99 LYS A O 1
ATOM 830 N N . GLU A 1 100 ? -11.437 4.489 -6.049 1.00 95.00 100 GLU A N 1
ATOM 831 C CA . GLU A 1 100 ? -12.737 4.933 -6.573 1.00 95.00 100 GLU A CA 1
ATOM 832 C C . GLU A 1 100 ? -13.595 5.712 -5.556 1.00 95.00 100 GLU A C 1
ATOM 834 O O . GLU A 1 100 ? -14.645 6.237 -5.910 1.00 95.00 100 GLU A O 1
ATOM 839 N N . TYR A 1 101 ? -13.155 5.835 -4.298 1.00 95.69 101 TYR A N 1
ATOM 840 C CA . TYR A 1 101 ? -13.980 6.384 -3.208 1.00 95.69 101 TYR A CA 1
ATOM 841 C C . TYR A 1 101 ? -13.674 7.843 -2.858 1.00 95.69 101 TYR A C 1
ATOM 843 O O . TYR A 1 101 ? -14.110 8.341 -1.827 1.00 95.69 101 TYR A O 1
ATOM 851 N N . GLY A 1 102 ? -12.880 8.541 -3.673 1.00 93.25 102 GLY A N 1
ATOM 852 C CA . GLY A 1 102 ? -12.616 9.972 -3.474 1.00 93.25 102 GLY A CA 1
ATOM 853 C C . GLY A 1 102 ? -11.817 10.335 -2.212 1.00 93.25 102 GLY A C 1
ATOM 854 O O . GLY A 1 102 ? -11.629 11.518 -1.953 1.00 93.25 102 GLY A O 1
ATOM 855 N N . LEU A 1 103 ? -11.290 9.353 -1.469 1.00 96.25 103 LEU A N 1
ATOM 856 C CA . LEU A 1 103 ? -10.604 9.570 -0.188 1.00 96.25 103 LEU A CA 1
ATOM 857 C C . LEU A 1 103 ? -9.366 10.457 -0.317 1.00 96.25 103 LEU A C 1
ATOM 859 O O . LEU A 1 103 ? -8.566 10.289 -1.235 1.00 96.25 103 LEU A O 1
ATOM 863 N N . ASN A 1 104 ? -9.153 11.374 0.612 1.00 96.50 104 ASN A N 1
ATOM 864 C CA . ASN A 1 104 ? -7.946 12.183 0.671 1.00 96.50 104 ASN A CA 1
ATOM 865 C C . ASN A 1 104 ? -6.850 11.497 1.516 1.00 96.50 104 ASN A C 1
ATOM 867 O O . ASN A 1 104 ? -7.016 10.398 2.042 1.00 96.50 104 ASN A O 1
ATOM 871 N N . LYS A 1 105 ? -5.684 12.139 1.639 1.00 97.00 105 LYS A N 1
ATOM 872 C CA . LYS A 1 105 ? -4.559 11.596 2.416 1.00 97.00 105 LYS A CA 1
ATOM 873 C C . LYS A 1 105 ? -4.896 11.374 3.897 1.00 97.00 105 LYS A C 1
ATOM 875 O O . LYS A 1 105 ? -4.420 10.405 4.482 1.00 97.00 105 LYS A O 1
ATOM 880 N N . GLN A 1 106 ? -5.672 12.271 4.496 1.00 98.12 106 GLN A N 1
ATOM 881 C CA . GLN A 1 106 ? -6.036 12.210 5.912 1.00 98.12 106 GLN A CA 1
ATOM 882 C C . GLN A 1 106 ? -6.965 11.030 6.177 1.00 98.12 106 GLN A C 1
ATOM 884 O O . GLN A 1 106 ? -6.738 10.299 7.137 1.00 98.12 106 GLN A O 1
ATOM 889 N N . ASP A 1 107 ? -7.916 10.782 5.274 1.00 98.25 107 ASP A N 1
ATOM 890 C CA . ASP A 1 107 ? -8.787 9.606 5.321 1.00 98.25 107 ASP A CA 1
ATOM 891 C C . ASP A 1 107 ? -7.963 8.315 5.300 1.00 98.25 107 ASP A C 1
ATOM 893 O O . ASP A 1 107 ? -8.132 7.442 6.146 1.00 98.25 107 ASP A O 1
ATOM 897 N N . ILE A 1 108 ? -7.000 8.211 4.378 1.00 98.19 108 ILE A N 1
ATOM 898 C CA . ILE A 1 108 ? -6.133 7.031 4.265 1.00 98.19 108 ILE A CA 1
ATOM 899 C C . ILE A 1 108 ? -5.277 6.834 5.523 1.00 98.19 108 ILE A C 1
ATOM 901 O O . ILE A 1 108 ? -5.137 5.712 6.005 1.00 98.19 108 ILE A O 1
ATOM 905 N N . HIS A 1 109 ? -4.729 7.904 6.097 1.00 98.06 109 HIS A N 1
ATOM 906 C CA . HIS A 1 109 ? -3.978 7.813 7.351 1.00 98.06 109 HIS A CA 1
ATOM 907 C C . HIS A 1 109 ? -4.868 7.442 8.550 1.00 98.06 109 HIS A C 1
ATOM 909 O O . HIS A 1 109 ? -4.426 6.707 9.436 1.00 98.06 109 HIS A O 1
ATOM 915 N N . PHE A 1 110 ? -6.110 7.932 8.590 1.00 98.31 110 PHE A N 1
ATOM 916 C CA . PHE A 1 110 ? -7.097 7.512 9.582 1.00 98.31 110 PHE A CA 1
ATOM 917 C C . PHE A 1 110 ? -7.369 6.007 9.463 1.00 98.31 110 PHE A C 1
ATOM 919 O O . PHE A 1 110 ? -7.264 5.292 10.459 1.00 98.31 110 PHE A O 1
ATOM 926 N N . LEU A 1 111 ? -7.623 5.515 8.247 1.00 98.25 111 LEU A N 1
ATOM 927 C CA . LEU A 1 111 ? -7.859 4.095 7.987 1.00 98.25 111 LEU A CA 1
ATOM 928 C C . LEU A 1 111 ? -6.652 3.223 8.350 1.00 98.25 111 LEU A C 1
ATOM 930 O O . LEU A 1 111 ? -6.825 2.164 8.947 1.00 98.25 111 LEU A O 1
ATOM 934 N N . GLU A 1 112 ? -5.425 3.671 8.069 1.00 97.88 112 GLU A N 1
ATOM 935 C CA . GLU A 1 112 ? -4.215 2.965 8.510 1.00 97.88 112 GLU A CA 1
ATOM 936 C C . GLU A 1 112 ? -4.181 2.808 10.039 1.00 97.88 112 GLU A C 1
ATOM 938 O O . GLU A 1 112 ? -3.865 1.734 10.551 1.00 97.88 112 GLU A O 1
ATOM 943 N N . ASN A 1 113 ? -4.533 3.860 10.784 1.00 96.75 113 ASN A N 1
ATOM 944 C CA . ASN A 1 113 ? -4.577 3.812 12.246 1.00 96.75 113 ASN A CA 1
ATOM 945 C C . ASN A 1 113 ? -5.696 2.924 12.790 1.00 96.75 113 ASN A C 1
ATOM 947 O O . ASN A 1 113 ? -5.481 2.252 13.802 1.00 96.75 113 ASN A O 1
ATOM 951 N N . TYR A 1 114 ? -6.867 2.936 12.149 1.00 96.81 114 TYR A N 1
ATOM 952 C CA . TYR A 1 114 ? -7.967 2.029 12.468 1.00 96.81 114 TYR A CA 1
ATOM 953 C C . TYR A 1 114 ? -7.484 0.578 12.368 1.00 96.81 114 TYR A C 1
ATOM 955 O O . TYR A 1 114 ? -7.466 -0.134 13.368 1.00 96.81 114 TYR A O 1
ATOM 963 N N . TYR A 1 115 ? -6.916 0.186 11.228 1.00 96.06 115 TYR A N 1
ATOM 964 C CA . TYR A 1 115 ? -6.426 -1.176 11.031 1.00 96.06 115 TYR A CA 1
ATOM 965 C C . TYR A 1 115 ? -5.253 -1.570 11.937 1.00 96.06 115 TYR A C 1
ATOM 967 O O . TYR A 1 115 ? -5.196 -2.700 12.416 1.00 96.06 115 TYR A O 1
ATOM 975 N N . LYS A 1 116 ? -4.338 -0.640 12.238 1.00 94.31 116 LYS A N 1
ATOM 976 C CA . LYS A 1 116 ? -3.276 -0.857 13.238 1.00 94.31 116 LYS A CA 1
ATOM 977 C C . LYS A 1 116 ? -3.820 -1.125 14.642 1.00 94.31 116 LYS A C 1
ATOM 979 O O . LYS A 1 116 ? -3.136 -1.757 15.442 1.00 94.31 116 LYS A O 1
ATOM 984 N N . THR A 1 117 ? -5.009 -0.610 14.946 1.00 91.69 117 THR A N 1
ATOM 985 C CA . THR A 1 117 ? -5.681 -0.815 16.232 1.00 91.69 117 THR A CA 1
ATOM 986 C C . THR A 1 117 ? -6.414 -2.156 16.246 1.00 91.69 117 THR A C 1
ATOM 988 O O . THR A 1 117 ? -6.290 -2.882 17.225 1.00 91.69 117 THR A O 1
ATOM 991 N N . GLU A 1 118 ? -7.086 -2.513 15.148 1.00 91.50 118 GLU A N 1
ATOM 992 C CA . GLU A 1 118 ? -7.815 -3.782 15.011 1.00 91.50 118 GLU A CA 1
ATOM 993 C C . GLU A 1 118 ? -6.893 -5.012 14.955 1.00 91.50 118 GLU A C 1
ATOM 995 O O . GLU A 1 118 ? -7.160 -6.011 15.617 1.00 91.50 118 GLU A O 1
ATOM 1000 N N . PHE A 1 119 ? -5.791 -4.956 14.196 1.00 87.12 119 PHE A N 1
ATOM 1001 C CA . PHE A 1 119 ? -4.961 -6.139 13.916 1.00 87.12 119 PHE A CA 1
ATOM 1002 C C . PHE A 1 119 ? -3.645 -6.226 14.690 1.00 87.12 119 PHE A C 1
ATOM 1004 O O . PHE A 1 119 ? -2.922 -7.192 14.476 1.00 87.12 119 PHE A O 1
ATOM 1011 N N . VAL A 1 120 ? -3.334 -5.242 15.545 1.00 80.88 120 VAL A N 1
ATOM 1012 C CA . VAL A 1 120 ? -2.110 -5.133 16.373 1.00 80.88 120 VAL A CA 1
ATOM 1013 C C . VAL A 1 120 ? -0.867 -5.726 15.693 1.00 80.88 120 VAL A C 1
ATOM 1015 O O . VAL A 1 120 ? -0.556 -6.906 15.842 1.00 80.88 120 VAL A O 1
ATOM 1018 N N . ASN A 1 121 ? -0.106 -4.902 14.972 1.00 86.00 121 ASN A N 1
ATOM 1019 C CA . ASN A 1 121 ? 1.004 -5.425 14.179 1.00 86.00 121 ASN A CA 1
ATOM 1020 C C . ASN A 1 121 ? 2.156 -5.952 15.042 1.00 86.00 121 ASN A C 1
ATOM 1022 O O . ASN A 1 121 ? 2.469 -5.397 16.099 1.00 86.00 121 ASN A O 1
ATOM 1026 N N . VAL A 1 122 ? 2.888 -6.932 14.516 1.00 88.12 122 VAL A N 1
ATOM 1027 C CA . VAL A 1 122 ? 4.186 -7.340 15.081 1.00 88.12 122 VAL A CA 1
ATOM 1028 C C . VAL A 1 122 ? 5.229 -6.225 14.920 1.00 88.12 122 VAL A C 1
ATOM 1030 O O . VAL A 1 122 ? 6.010 -5.949 15.831 1.00 88.12 122 VAL A O 1
ATOM 1033 N N . LEU A 1 123 ? 5.223 -5.547 13.769 1.00 87.00 123 LEU A N 1
ATOM 1034 C CA . LEU A 1 123 ? 6.154 -4.486 13.395 1.00 87.00 123 LEU A CA 1
ATOM 1035 C C . LEU A 1 123 ? 5.420 -3.174 13.102 1.00 87.00 123 LEU A C 1
ATOM 1037 O O . LEU A 1 123 ? 4.346 -3.139 12.506 1.00 87.00 123 LEU A O 1
ATOM 1041 N N . GLY A 1 124 ? 6.049 -2.047 13.449 1.00 77.19 124 GLY A N 1
ATOM 1042 C CA . GLY A 1 124 ? 5.601 -0.735 12.974 1.00 77.19 124 GLY A CA 1
ATOM 1043 C C . GLY A 1 124 ? 4.239 -0.271 13.513 1.00 77.19 124 GLY A C 1
ATOM 1044 O O . GLY A 1 124 ? 3.446 0.292 12.761 1.00 77.19 124 GLY A O 1
ATOM 1045 N N . ASN A 1 125 ? 3.989 -0.432 14.817 1.00 78.62 125 ASN A N 1
ATOM 1046 C CA . ASN A 1 125 ? 2.753 0.009 15.494 1.00 78.62 125 ASN A CA 1
ATOM 1047 C C . ASN A 1 125 ? 2.618 1.522 15.721 1.00 78.62 125 ASN A C 1
ATOM 1049 O O . ASN A 1 125 ? 1.663 1.981 16.348 1.00 78.62 125 ASN A O 1
ATOM 1053 N N . ASN A 1 126 ? 3.551 2.327 15.216 1.00 86.38 126 ASN A N 1
ATOM 1054 C CA . ASN A 1 126 ? 3.452 3.773 15.355 1.00 86.38 126 ASN A CA 1
ATOM 1055 C C . ASN A 1 126 ? 2.227 4.288 14.591 1.00 86.38 126 ASN A C 1
ATOM 1057 O O . ASN A 1 126 ? 2.081 4.041 13.386 1.00 86.38 126 ASN A O 1
ATOM 1061 N N . LYS A 1 127 ? 1.366 5.022 15.303 1.00 88.75 127 LYS A N 1
ATOM 1062 C CA . LYS A 1 127 ? 0.229 5.717 14.702 1.00 88.75 127 LYS A CA 1
ATOM 1063 C C . LYS A 1 127 ? 0.731 6.781 13.734 1.00 88.75 127 LYS A C 1
ATOM 1065 O O . LYS A 1 127 ? 1.656 7.535 14.041 1.00 88.75 127 LYS A O 1
ATOM 1070 N N . VAL A 1 128 ? 0.106 6.845 12.570 1.00 92.75 128 VAL A N 1
ATOM 1071 C CA . VAL A 1 128 ? 0.374 7.874 11.572 1.00 92.75 128 VAL A CA 1
ATOM 1072 C C . VAL A 1 128 ? -0.395 9.128 11.948 1.00 92.75 128 VAL A C 1
ATOM 1074 O O . VAL A 1 128 ? -1.564 9.077 12.322 1.00 92.75 128 VAL A O 1
ATOM 1077 N N . ARG A 1 129 ? 0.256 10.286 11.867 1.00 95.56 129 ARG A N 1
ATOM 1078 C CA . ARG A 1 129 ? -0.417 11.557 12.125 1.00 95.56 129 ARG A CA 1
ATOM 1079 C C . ARG A 1 129 ? -1.377 11.888 10.978 1.00 95.56 129 ARG A C 1
ATOM 1081 O O . ARG A 1 129 ? -0.994 11.820 9.808 1.00 95.56 129 ARG A O 1
ATOM 1088 N N . PHE A 1 130 ? -2.581 12.315 11.333 1.00 96.69 130 PHE A N 1
ATOM 1089 C CA . PHE A 1 130 ? -3.573 12.874 10.419 1.00 96.69 130 PHE A CA 1
ATOM 1090 C C . PHE A 1 130 ? -4.294 14.049 11.088 1.00 96.69 130 PHE A C 1
ATOM 1092 O O . PHE A 1 130 ? -4.190 14.222 12.306 1.00 96.69 130 PHE A O 1
ATOM 1099 N N . ASN A 1 131 ? -4.951 14.884 10.287 1.00 96.75 131 ASN A N 1
ATOM 1100 C CA . ASN A 1 131 ? -5.791 15.975 10.770 1.00 96.75 131 ASN A CA 1
ATOM 1101 C C . ASN A 1 131 ? -7.264 15.552 10.697 1.00 96.75 131 ASN A C 1
ATOM 1103 O O . ASN A 1 131 ? -7.761 15.273 9.609 1.00 96.75 131 ASN A O 1
ATOM 1107 N N . GLU A 1 132 ? -7.942 15.495 11.845 1.00 95.56 132 GLU A N 1
ATOM 1108 C CA . GLU A 1 132 ? -9.348 15.078 11.916 1.00 95.56 132 GLU A CA 1
ATOM 1109 C C . GLU A 1 132 ? -10.290 16.081 11.239 1.00 95.56 132 GLU A C 1
ATOM 1111 O O . GLU A 1 132 ? -11.278 15.673 10.637 1.00 95.56 132 GLU A O 1
ATOM 1116 N N . ASP A 1 133 ? -9.951 17.373 11.267 1.00 97.25 133 ASP A N 1
ATOM 1117 C CA . ASP A 1 133 ? -10.763 18.436 10.660 1.00 97.25 133 ASP A CA 1
ATOM 1118 C C . ASP A 1 133 ? -10.700 18.423 9.119 1.00 97.25 133 ASP A C 1
ATOM 1120 O O . ASP A 1 133 ? -11.463 19.114 8.450 1.00 97.25 133 ASP A O 1
ATOM 1124 N N . GLU A 1 134 ? -9.770 17.653 8.546 1.00 97.88 134 GLU A N 1
ATOM 1125 C CA . GLU A 1 134 ? -9.560 17.516 7.100 1.00 97.88 134 GLU A CA 1
ATOM 1126 C C . GLU A 1 134 ? -10.081 16.179 6.543 1.00 97.88 134 GLU A C 1
ATOM 1128 O O . GLU A 1 134 ? -9.825 15.861 5.378 1.00 97.88 134 GLU A O 1
ATOM 1133 N N . LEU A 1 135 ? -10.788 15.376 7.342 1.00 98.06 135 LEU A N 1
ATOM 1134 C CA . LEU A 1 135 ? -11.429 14.161 6.838 1.00 98.06 135 LEU A CA 1
ATOM 1135 C C . LEU A 1 135 ? -12.526 14.516 5.825 1.00 98.06 135 LEU A C 1
ATOM 1137 O O . LEU A 1 135 ? -13.265 15.486 6.001 1.00 98.06 135 LEU A O 1
ATOM 1141 N N . SER A 1 136 ? -12.628 13.740 4.745 1.00 96.81 136 SER A N 1
ATOM 1142 C CA . SER A 1 136 ? -13.641 13.977 3.704 1.00 96.81 136 SER A CA 1
ATOM 1143 C C . SER A 1 136 ? -15.036 13.485 4.095 1.00 96.81 136 SER A C 1
ATOM 1145 O O . SER A 1 136 ? -16.023 13.907 3.492 1.00 96.81 136 SER A O 1
ATOM 1147 N N . MET A 1 137 ? -15.120 12.616 5.102 1.00 96.00 137 MET A N 1
ATOM 1148 C CA . MET A 1 137 ? -16.354 12.061 5.651 1.00 96.00 137 MET A CA 1
ATOM 1149 C C . MET A 1 137 ? -16.179 11.763 7.147 1.00 96.00 137 MET A C 1
ATOM 1151 O O . MET A 1 137 ? -15.088 11.920 7.703 1.00 96.00 137 MET A O 1
ATOM 1155 N N . THR A 1 138 ? -17.253 11.355 7.819 1.00 97.69 138 THR A N 1
ATOM 1156 C CA . THR A 1 138 ? -17.186 11.008 9.245 1.00 97.69 138 THR A CA 1
ATOM 1157 C C . THR A 1 138 ? -16.327 9.762 9.481 1.00 97.69 138 THR A C 1
ATOM 1159 O O . THR A 1 138 ? -16.119 8.937 8.588 1.00 97.69 138 THR A O 1
ATOM 1162 N N . LYS A 1 139 ? -15.822 9.594 10.708 1.00 98.12 139 LYS A N 1
ATOM 1163 C CA . LYS A 1 139 ? -15.022 8.414 11.079 1.00 98.12 139 LYS A CA 1
ATOM 1164 C C . LYS A 1 139 ? -15.832 7.129 10.934 1.00 98.12 139 LYS A C 1
ATOM 1166 O O . LYS A 1 139 ? -15.303 6.121 10.480 1.00 98.12 139 LYS A O 1
ATOM 1171 N N . GLU A 1 140 ? -17.108 7.180 11.295 1.00 98.25 140 GLU A N 1
ATOM 1172 C CA . GLU A 1 140 ? -18.048 6.074 11.173 1.00 98.25 140 GLU A CA 1
ATOM 1173 C C . GLU A 1 140 ? -18.247 5.671 9.705 1.00 98.25 140 GLU A C 1
ATOM 1175 O O . GLU A 1 140 ? -18.180 4.484 9.391 1.00 98.25 140 GLU A O 1
ATOM 1180 N N . GLU A 1 141 ? -18.416 6.636 8.795 1.00 98.19 141 GLU A N 1
ATOM 1181 C CA . GLU A 1 141 ? -18.505 6.373 7.350 1.00 98.19 141 GLU A CA 1
ATOM 1182 C C . GLU A 1 141 ? -17.199 5.793 6.791 1.00 98.19 141 GLU A C 1
ATOM 1184 O O . GLU A 1 141 ? -17.237 4.842 6.009 1.00 98.19 141 GLU A O 1
ATOM 1189 N N . LEU A 1 142 ? -16.039 6.303 7.230 1.00 98.38 142 LEU A N 1
ATOM 1190 C CA . LEU A 1 142 ? -14.735 5.753 6.845 1.00 98.38 142 LEU A CA 1
ATOM 1191 C C . LEU A 1 142 ? -14.585 4.294 7.285 1.00 98.38 142 LEU A C 1
ATOM 1193 O O . LEU A 1 142 ? -14.117 3.471 6.501 1.00 98.38 142 LEU A O 1
ATOM 1197 N N . ILE A 1 143 ? -14.990 3.958 8.512 1.00 98.44 143 ILE A N 1
ATOM 1198 C CA . ILE A 1 143 ? -14.932 2.584 9.032 1.00 98.44 143 ILE A CA 1
ATOM 1199 C C . ILE A 1 143 ? -15.874 1.670 8.243 1.00 98.44 143 ILE A C 1
ATOM 1201 O O . ILE A 1 143 ? -15.442 0.623 7.768 1.00 98.44 143 ILE A O 1
ATOM 1205 N N . GLN A 1 144 ? -17.125 2.085 8.022 1.00 98.38 144 GLN A N 1
ATOM 1206 C CA . GLN A 1 144 ? -18.082 1.311 7.220 1.00 98.38 144 GLN A CA 1
ATOM 1207 C C . GLN A 1 144 ? -17.555 1.053 5.806 1.00 98.38 144 GLN A C 1
ATOM 1209 O O . GLN A 1 144 ? -17.632 -0.067 5.294 1.00 98.38 144 GLN A O 1
ATOM 1214 N N . LEU A 1 145 ? -16.965 2.075 5.180 1.00 98.25 145 LEU A N 1
ATOM 1215 C CA . LEU A 1 145 ? -16.314 1.925 3.889 1.00 98.25 145 LEU A CA 1
ATOM 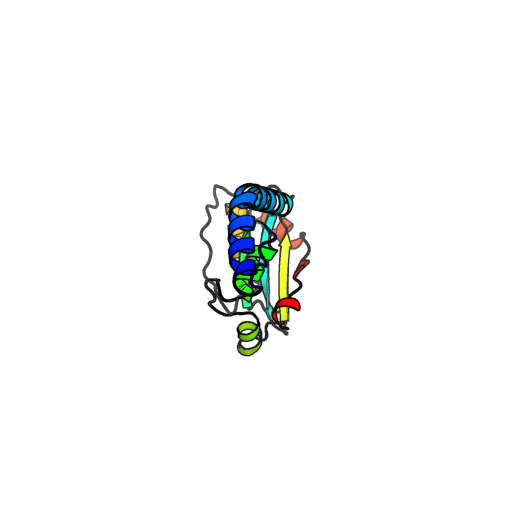1216 C C . LEU A 1 145 ? -15.161 0.918 3.973 1.00 98.25 145 LEU A C 1
ATOM 1218 O O . LEU A 1 145 ? -15.084 0.008 3.147 1.00 98.25 145 LEU A O 1
ATOM 1222 N N . ALA A 1 146 ? -14.289 1.043 4.973 1.00 97.81 146 ALA A N 1
ATOM 1223 C CA . ALA A 1 146 ? -13.145 0.161 5.169 1.00 97.81 146 ALA A CA 1
ATOM 1224 C C . ALA A 1 146 ? -13.558 -1.310 5.301 1.00 97.81 146 ALA A C 1
ATOM 1226 O O . ALA A 1 146 ? -12.925 -2.171 4.688 1.00 97.81 146 ALA A O 1
ATOM 1227 N N . GLU A 1 147 ? -14.628 -1.590 6.039 1.00 97.50 147 GLU A N 1
ATOM 1228 C CA . GLU A 1 147 ? -15.192 -2.931 6.205 1.00 97.50 147 GLU A CA 1
ATOM 1229 C C . GLU A 1 147 ? -15.823 -3.461 4.909 1.00 97.50 147 GLU A C 1
ATOM 1231 O O . GLU A 1 147 ? -15.702 -4.648 4.610 1.00 97.50 147 GLU A O 1
ATOM 1236 N N . SER A 1 148 ? -16.430 -2.586 4.100 1.00 97.69 148 SER A N 1
ATOM 1237 C CA . SER A 1 148 ? -17.092 -2.968 2.845 1.00 97.69 148 SER A CA 1
ATOM 1238 C C . SER A 1 148 ? -16.137 -3.273 1.682 1.00 97.69 148 SER A C 1
ATOM 1240 O O . SER A 1 148 ? -16.460 -4.090 0.818 1.00 97.69 148 SER A O 1
ATOM 1242 N N . VAL A 1 149 ? -14.967 -2.624 1.635 1.00 98.00 149 VAL A N 1
ATOM 1243 C CA . VAL A 1 149 ? -13.995 -2.810 0.546 1.00 98.00 149 VAL A CA 1
ATOM 1244 C C . VAL A 1 149 ? -13.349 -4.195 0.674 1.00 98.00 149 VAL A C 1
ATOM 1246 O O . VAL A 1 149 ? -12.825 -4.513 1.744 1.00 98.00 149 VAL A O 1
ATOM 1249 N N . PRO A 1 150 ? -13.347 -5.035 -0.376 1.00 97.81 150 PRO A N 1
ATOM 1250 C CA . PRO A 1 150 ? -12.777 -6.374 -0.295 1.00 97.81 150 PRO A CA 1
ATOM 1251 C C . PRO A 1 150 ? -11.252 -6.339 -0.161 1.00 97.81 150 PRO A C 1
ATOM 1253 O O . PRO A 1 150 ? -10.591 -5.394 -0.596 1.00 97.81 150 PRO A O 1
ATOM 1256 N N . TYR A 1 151 ? -10.701 -7.397 0.431 1.00 97.75 151 TYR A N 1
ATOM 1257 C CA . TYR A 1 151 ? -9.270 -7.667 0.365 1.00 97.75 151 TYR A CA 1
ATOM 1258 C C . TYR A 1 151 ? -8.907 -8.247 -1.001 1.00 97.75 151 TYR A C 1
ATOM 1260 O O . TYR A 1 151 ? -9.620 -9.090 -1.544 1.00 97.75 151 TYR A O 1
ATOM 1268 N N . GLU A 1 152 ? -7.765 -7.815 -1.510 1.00 97.62 152 GLU A N 1
ATOM 1269 C CA . GLU A 1 152 ? -7.088 -8.359 -2.676 1.00 97.62 152 GLU A CA 1
ATOM 1270 C C . GLU A 1 152 ? -5.747 -8.948 -2.234 1.00 97.62 152 GLU A C 1
ATOM 1272 O O . GLU A 1 152 ? -5.106 -8.441 -1.309 1.00 97.62 152 GLU A O 1
ATOM 1277 N N . GLU A 1 153 ? -5.326 -10.021 -2.894 1.00 97.00 153 GLU A N 1
ATOM 1278 C CA . GLU A 1 153 ? -4.066 -10.698 -2.610 1.00 97.00 153 GLU A CA 1
ATOM 1279 C C . GLU A 1 153 ? -2.991 -10.283 -3.613 1.00 97.00 153 GLU A C 1
ATOM 1281 O O . GLU A 1 153 ? -3.238 -10.147 -4.815 1.00 97.00 153 GLU A O 1
ATOM 1286 N N . PHE A 1 154 ? -1.785 -10.050 -3.110 1.00 96.38 154 PHE A N 1
ATOM 1287 C CA . PHE A 1 154 ? -0.626 -9.744 -3.924 1.00 96.38 154 PHE A CA 1
ATOM 1288 C C . PHE A 1 154 ? 0.176 -11.013 -4.216 1.00 96.38 154 PHE A C 1
ATOM 1290 O O . PHE A 1 154 ? 0.514 -11.762 -3.308 1.00 96.38 154 PHE A O 1
ATOM 1297 N N . ASP A 1 155 ? 0.541 -11.210 -5.481 1.00 94.25 155 ASP A N 1
ATOM 1298 C CA . ASP A 1 155 ? 1.395 -12.317 -5.916 1.00 94.25 155 ASP A CA 1
ATOM 1299 C C . ASP A 1 155 ? 2.832 -12.147 -5.385 1.00 94.25 155 ASP A C 1
ATOM 1301 O O . ASP A 1 155 ? 3.630 -11.355 -5.915 1.00 94.25 155 ASP A O 1
ATOM 1305 N N . ILE A 1 156 ? 3.133 -12.878 -4.306 1.00 93.75 156 ILE A N 1
ATOM 1306 C CA . ILE A 1 156 ? 4.440 -12.886 -3.646 1.00 93.75 156 ILE A CA 1
ATOM 1307 C C . ILE A 1 156 ? 5.395 -13.957 -4.186 1.00 93.75 156 ILE A C 1
ATOM 1309 O O . ILE A 1 156 ? 6.591 -13.872 -3.905 1.00 93.75 156 ILE A O 1
ATOM 1313 N N . ASP A 1 157 ? 4.921 -14.926 -4.975 1.00 90.62 157 ASP A N 1
ATOM 1314 C CA . ASP A 1 157 ? 5.706 -16.110 -5.360 1.00 90.62 157 ASP A CA 1
ATOM 1315 C C . ASP A 1 157 ? 6.985 -15.719 -6.105 1.00 90.62 157 ASP A C 1
ATOM 1317 O O . ASP A 1 157 ? 8.055 -16.283 -5.891 1.00 90.62 157 ASP A O 1
ATOM 1321 N N . LYS A 1 158 ? 6.914 -14.662 -6.920 1.00 89.06 158 LYS A N 1
ATOM 1322 C CA . LYS A 1 158 ? 8.071 -14.125 -7.654 1.00 89.06 158 LYS A CA 1
ATOM 1323 C C . LYS A 1 158 ? 9.182 -13.527 -6.775 1.00 89.06 158 LYS A C 1
ATOM 1325 O O . LYS A 1 158 ? 10.228 -13.184 -7.319 1.00 89.06 158 LYS A O 1
ATOM 1330 N N . TYR A 1 159 ? 8.956 -13.342 -5.473 1.00 90.75 159 TYR A N 1
ATOM 1331 C CA . TYR A 1 159 ? 9.954 -12.839 -4.515 1.00 90.75 159 TYR A CA 1
ATOM 1332 C C . TYR A 1 159 ? 10.463 -13.923 -3.556 1.00 90.75 159 TYR A C 1
ATOM 1334 O O . TYR A 1 159 ? 11.437 -13.675 -2.854 1.00 90.75 159 TYR A O 1
ATOM 1342 N N . LEU A 1 160 ? 9.807 -15.087 -3.515 1.00 87.75 160 LEU A N 1
ATOM 1343 C CA . LEU A 1 160 ? 10.194 -16.241 -2.695 1.00 87.75 160 LEU A CA 1
ATOM 1344 C C . LEU A 1 160 ? 10.892 -17.346 -3.516 1.00 87.75 160 LEU A C 1
ATOM 1346 O O . LEU A 1 160 ? 11.183 -18.417 -2.983 1.00 87.75 160 LEU A O 1
ATOM 1350 N N . ALA A 1 161 ? 11.120 -17.101 -4.810 1.00 74.50 161 ALA A N 1
ATOM 1351 C CA . ALA A 1 161 ? 11.719 -18.035 -5.767 1.00 74.50 161 ALA A CA 1
ATOM 1352 C C . ALA A 1 161 ? 13.248 -17.926 -5.868 1.00 74.50 161 ALA A C 1
ATOM 1354 O O . ALA A 1 161 ? 13.783 -16.800 -5.741 1.00 74.50 161 ALA A O 1
#

Solvent-accessible surface area (backbone atoms only — not comparable to full-atom values): 9188 Å² total; per-residue (Å²): 134,89,79,83,73,64,86,78,71,49,60,62,53,48,50,52,51,50,45,68,77,40,46,65,62,53,51,51,51,53,47,54,51,35,62,74,48,35,32,33,34,44,36,33,37,22,20,75,88,70,46,34,40,31,63,46,67,48,68,80,34,33,66,66,62,57,53,51,35,38,41,65,25,72,36,98,78,64,39,28,38,58,54,38,28,75,75,60,43,48,64,51,37,40,33,32,80,46,55,91,70,78,67,49,73,32,41,50,31,48,51,40,41,52,49,47,65,76,50,56,36,79,38,75,72,72,75,60,86,59,53,79,94,63,39,86,63,54,71,69,58,52,49,54,49,59,71,67,51,63,81,44,80,52,91,54,64,87,59,73,109

Organism: Clostridium beijerinckii (NCBI:txid1520)

Nearest PDB structures (foldseek):
  7l9p-assembly1_K  TM=3.088E-01  e=1.484E+00  Homo sapiens
  5xpu-assembly1_A  TM=3.675E-01  e=5.794E+00  Homo sapiens
  6bi7-assembly2_C  TM=3.704E-01  e=6.182E+00  Homo sapiens
  6wwa-assembly1_B  TM=3.482E-01  e=8.550E+00  Homo sapiens
  3rj2-assembly1_X  TM=6.202E-01  e=9.734E+00  Singapore grouper iridovirus

Mean predicted aligned error: 6.39 Å

InterPro domains:
  IPR035901 GIY-YIG endonuclease superfamily [SSF82771] (41-122)

Secondary structure (DSSP, 8-state):
------TTTHHHHHHHHHHHHHHHHHHHHHHHHHHHT-EEEEEEEEETTS-EEEEEEEEEE-HHHHHHHHHBT-STT--BHHHHHHHH-EEEEEEEE-GGGT--HHHHHHHHHHHHHHS--SS--PPPP--GGG-SS-HHHHHHHHHHSPPEEE--GGG--